Protein AF-A0A4U6JPJ3-F1 (afdb_monomer_lite)

Secondary structure (DSSP, 8-state):
-B-SS-TTTT--S--STT---HHHHHHHHHHHT--S-EEEES-SSTHHHHHSTTEEEE-HHHHHTT-TTTTT-

Sequence (73 aa):
LDLPWLPWARQDRHMVSGDSFALKVFASQLNTLKFDKVNVLDPHSDAAAAAIDNFVAIPQEVCLMQSASLSRL

Structure (mmCIF, N/CA/C/O backbone):
data_AF-A0A4U6JPJ3-F1
#
_entry.id   AF-A0A4U6JPJ3-F1
#
loop_
_atom_site.group_PDB
_atom_site.id
_atom_site.type_symbol
_atom_site.label_atom_id
_atom_site.label_alt_id
_atom_site.label_comp_id
_atom_site.label_asym_id
_atom_site.label_entity_id
_atom_site.label_seq_id
_atom_site.pdbx_PDB_ins_code
_atom_site.Cartn_x
_atom_site.Cartn_y
_atom_site.Cartn_z
_atom_site.occupancy
_atom_site.B_iso_or_equiv
_atom_site.auth_seq_id
_atom_site.auth_comp_id
_atom_site.auth_asym_id
_atom_site.auth_atom_id
_atom_site.pdbx_PDB_model_num
ATOM 1 N N . LEU A 1 1 ? -9.475 -8.051 -3.234 1.00 98.06 1 LEU A N 1
ATOM 2 C CA . LEU A 1 1 ? -9.371 -6.859 -4.094 1.00 98.06 1 LEU A CA 1
ATOM 3 C C . LEU A 1 1 ? -8.004 -6.864 -4.745 1.00 98.06 1 LEU A C 1
ATOM 5 O O . LEU A 1 1 ? -7.012 -6.892 -4.027 1.00 98.06 1 LEU A O 1
ATOM 9 N N . ASP A 1 2 ? -7.970 -6.808 -6.071 1.00 98.06 2 ASP A N 1
ATOM 10 C CA . ASP A 1 2 ? -6.737 -6.556 -6.811 1.00 98.06 2 ASP A CA 1
ATOM 11 C C . ASP A 1 2 ? -6.668 -5.063 -7.117 1.00 98.06 2 ASP A C 1
ATOM 13 O O . ASP A 1 2 ? -7.543 -4.516 -7.790 1.00 98.06 2 ASP A O 1
ATOM 17 N N . LEU A 1 3 ? -5.658 -4.394 -6.564 1.00 97.44 3 LEU A N 1
ATOM 18 C CA . LEU A 1 3 ? -5.451 -2.956 -6.678 1.00 97.44 3 LEU A CA 1
ATOM 19 C C . LEU A 1 3 ? -4.033 -2.713 -7.216 1.00 97.44 3 LEU A C 1
ATOM 21 O O . LEU A 1 3 ? -3.122 -2.422 -6.442 1.00 97.44 3 LEU A O 1
ATOM 25 N N . PRO A 1 4 ? -3.817 -2.845 -8.543 1.00 95.94 4 PRO A N 1
ATOM 26 C CA . PRO A 1 4 ? -2.474 -2.819 -9.122 1.00 95.94 4 PRO A CA 1
ATOM 27 C C . PRO A 1 4 ? -1.710 -1.517 -8.886 1.00 95.94 4 PRO A C 1
ATOM 29 O O . PRO A 1 4 ? -0.491 -1.490 -8.971 1.00 95.94 4 PRO A O 1
ATOM 32 N N . TRP A 1 5 ? -2.432 -0.439 -8.592 1.00 96.62 5 TRP A N 1
ATOM 33 C CA . TRP A 1 5 ? -1.873 0.846 -8.223 1.00 96.62 5 TRP A CA 1
ATOM 34 C C . TRP A 1 5 ? -2.610 1.373 -7.000 1.00 96.62 5 TRP A C 1
ATOM 36 O O . TRP A 1 5 ? -3.836 1.488 -7.025 1.00 96.62 5 TRP A O 1
ATOM 46 N N . LEU A 1 6 ? -1.871 1.691 -5.939 1.00 97.88 6 LEU A N 1
ATOM 47 C CA . LEU A 1 6 ? -2.435 2.152 -4.676 1.00 97.88 6 LEU A CA 1
ATOM 48 C C . LEU A 1 6 ? -2.624 3.680 -4.675 1.00 97.88 6 LEU A C 1
ATOM 50 O O . LEU A 1 6 ? -1.630 4.417 -4.689 1.00 97.88 6 LEU A O 1
ATOM 54 N N . PRO A 1 7 ? -3.871 4.184 -4.591 1.00 97.81 7 PRO A N 1
ATOM 55 C CA . PRO A 1 7 ? -4.118 5.608 -4.425 1.00 97.81 7 PRO A CA 1
ATOM 56 C C . PRO A 1 7 ? -3.440 6.158 -3.174 1.00 97.81 7 PRO A C 1
ATOM 58 O O . PRO A 1 7 ? -3.428 5.523 -2.121 1.00 97.81 7 PRO A O 1
ATOM 61 N N . TRP A 1 8 ? -2.894 7.369 -3.298 1.00 97.50 8 TRP A N 1
ATOM 62 C CA . TRP A 1 8 ? -2.273 8.115 -2.198 1.00 97.50 8 TRP A CA 1
ATOM 63 C C . TRP A 1 8 ? -1.036 7.465 -1.567 1.00 97.50 8 TRP A C 1
ATOM 65 O O . TRP A 1 8 ? -0.563 7.959 -0.549 1.00 97.50 8 TRP A O 1
ATOM 75 N N . ALA A 1 9 ? -0.444 6.439 -2.188 1.00 97.44 9 ALA A N 1
ATOM 76 C CA . ALA A 1 9 ? 0.697 5.701 -1.636 1.00 97.44 9 ALA A CA 1
ATOM 77 C C . ALA A 1 9 ? 1.903 6.575 -1.230 1.00 97.44 9 ALA A C 1
ATOM 79 O O . ALA A 1 9 ? 2.653 6.197 -0.343 1.00 97.44 9 ALA A O 1
ATOM 80 N N . ARG A 1 10 ? 2.093 7.748 -1.854 1.00 97.31 10 ARG A N 1
ATOM 81 C CA . ARG A 1 10 ? 3.191 8.692 -1.543 1.00 97.31 10 ARG A CA 1
ATOM 82 C C . ARG A 1 10 ? 2.838 9.738 -0.478 1.00 97.31 10 ARG A C 1
ATOM 84 O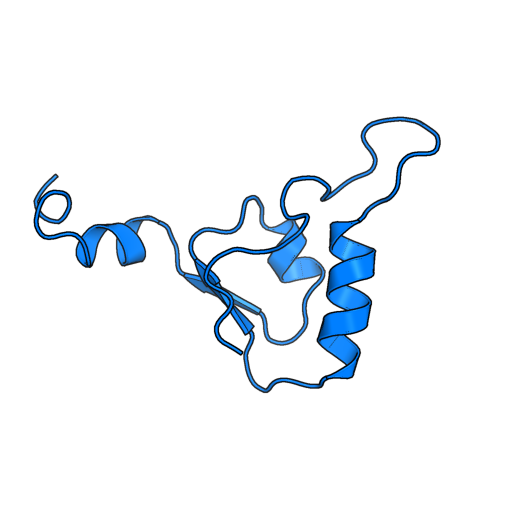 O . ARG A 1 10 ? 3.714 10.474 -0.038 1.00 97.31 10 ARG A O 1
ATOM 91 N N . GLN A 1 11 ? 1.568 9.832 -0.090 1.00 97.06 11 GLN A N 1
ATOM 92 C CA . GLN A 1 11 ? 1.086 10.665 1.017 1.00 97.06 11 GLN A CA 1
ATOM 93 C C . GLN A 1 11 ? 0.884 9.784 2.257 1.00 97.06 11 GLN A C 1
ATOM 95 O O . GLN A 1 11 ? -0.215 9.665 2.806 1.00 97.06 11 GLN A O 1
ATOM 100 N N . ASP A 1 12 ? 1.973 9.121 2.643 1.00 96.62 12 ASP A N 1
ATOM 101 C CA . ASP A 1 12 ? 2.064 8.086 3.675 1.00 96.62 12 ASP A CA 1
ATOM 102 C C . ASP A 1 12 ? 2.557 8.600 5.037 1.00 96.62 12 ASP A C 1
ATOM 104 O O . ASP A 1 12 ? 2.826 7.826 5.954 1.00 96.62 12 ASP A O 1
ATOM 108 N N . ARG A 1 13 ? 2.694 9.919 5.163 1.00 94.56 13 ARG A N 1
ATOM 109 C CA . ARG A 1 13 ? 3.105 10.634 6.371 1.00 94.56 13 ARG A CA 1
ATOM 110 C C . ARG A 1 13 ? 2.711 12.102 6.260 1.00 94.56 13 ARG A C 1
ATOM 112 O O . ARG A 1 13 ? 2.415 12.585 5.168 1.00 94.56 13 ARG A O 1
ATOM 119 N N . HIS A 1 14 ? 2.776 12.804 7.384 1.00 94.62 14 HIS A N 1
ATOM 120 C CA . HIS A 1 14 ? 2.720 14.261 7.405 1.00 94.62 14 HIS A CA 1
ATOM 121 C C . HIS A 1 14 ? 4.080 14.831 6.982 1.00 94.62 14 HIS A C 1
ATOM 123 O O . HIS A 1 14 ? 5.085 14.620 7.661 1.00 94.62 14 HIS A O 1
ATOM 129 N N . MET A 1 15 ? 4.124 15.512 5.843 1.00 93.62 15 MET A N 1
ATOM 130 C CA . MET A 1 15 ? 5.297 16.209 5.311 1.00 93.62 15 MET A CA 1
ATOM 131 C C . MET A 1 15 ? 5.395 17.633 5.853 1.00 93.62 15 MET A C 1
ATOM 133 O O . MET A 1 15 ? 6.496 18.128 6.086 1.00 93.62 15 MET A O 1
ATOM 137 N N . VAL A 1 16 ? 4.254 18.304 6.023 1.00 94.88 16 VAL A N 1
ATOM 138 C CA . VAL A 1 16 ? 4.163 19.691 6.494 1.00 94.88 16 VAL A CA 1
ATOM 139 C C . VAL A 1 16 ? 2.979 19.878 7.438 1.00 94.88 16 VAL A C 1
ATOM 141 O O . VAL A 1 16 ? 2.020 19.113 7.430 1.00 94.88 16 VAL A O 1
ATOM 144 N N . SER A 1 17 ? 3.024 20.931 8.255 1.00 94.94 17 SER A N 1
ATOM 145 C CA . SER A 1 17 ? 1.900 21.264 9.134 1.00 94.94 17 SER A CA 1
ATOM 146 C C . SER A 1 17 ? 0.629 21.526 8.322 1.00 94.94 17 SER A C 1
ATOM 148 O O . SER A 1 17 ? 0.645 22.306 7.370 1.00 94.94 17 SER A O 1
ATOM 150 N N . GLY A 1 18 ? -0.470 20.884 8.718 1.00 92.50 18 GLY A N 1
ATOM 151 C CA . GLY A 1 18 ? -1.779 21.034 8.082 1.00 92.50 18 GLY A CA 1
ATOM 152 C C . GLY A 1 18 ? -2.024 20.139 6.865 1.00 92.50 18 GLY A C 1
ATOM 153 O O . GLY A 1 18 ? -3.125 20.186 6.320 1.00 92.50 18 GLY A O 1
ATOM 154 N N . ASP A 1 19 ? -1.060 19.316 6.441 1.00 93.56 19 ASP A N 1
ATOM 155 C CA . ASP A 1 19 ? -1.333 18.308 5.420 1.00 93.56 19 ASP A CA 1
ATOM 156 C C . ASP A 1 19 ? -2.108 17.101 5.973 1.00 93.56 19 ASP A C 1
ATOM 158 O O . ASP A 1 19 ? -2.268 16.896 7.181 1.00 93.56 19 ASP A O 1
ATOM 162 N N . SER A 1 20 ? -2.623 16.290 5.054 1.00 92.06 20 SER A N 1
ATOM 163 C CA . SER A 1 20 ? -3.344 15.068 5.384 1.00 92.06 20 SER A CA 1
ATOM 164 C C . SER A 1 20 ? -2.470 13.841 5.156 1.00 92.06 20 SER A C 1
ATOM 166 O O . SER A 1 20 ? -1.867 13.701 4.091 1.00 92.06 20 SER A O 1
ATOM 168 N N . PHE A 1 21 ? -2.534 12.874 6.071 1.00 95.44 21 PHE A N 1
ATOM 169 C CA . PHE A 1 21 ? -2.075 11.509 5.818 1.00 95.44 21 PHE A CA 1
ATOM 170 C C . PHE A 1 21 ? -3.125 10.779 4.960 1.00 95.44 21 PHE A C 1
ATOM 172 O O . PHE A 1 21 ? -3.903 9.955 5.450 1.00 95.44 21 PHE A O 1
ATOM 179 N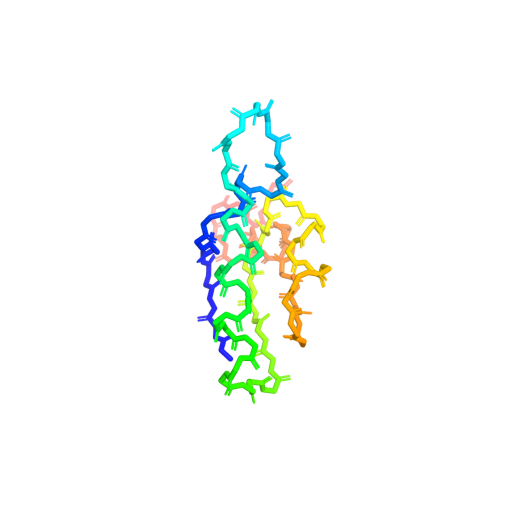 N . ALA A 1 22 ? -3.172 11.114 3.670 1.00 97.50 22 ALA A N 1
ATOM 180 C CA . ALA A 1 22 ? -4.217 10.663 2.754 1.00 97.50 22 ALA A CA 1
ATOM 181 C C . ALA A 1 22 ? -4.251 9.137 2.584 1.00 97.50 22 ALA A C 1
ATOM 183 O O . ALA A 1 22 ? -5.341 8.568 2.526 1.00 97.50 22 ALA A O 1
ATOM 184 N N . LEU A 1 23 ? -3.095 8.457 2.602 1.00 98.31 23 LEU A N 1
ATOM 185 C CA . LEU A 1 23 ? -3.052 6.991 2.558 1.00 98.31 23 LEU A CA 1
ATOM 186 C C . LEU A 1 23 ? -3.832 6.364 3.723 1.00 98.31 23 LEU A C 1
ATOM 188 O O . LEU A 1 23 ? -4.596 5.430 3.507 1.00 98.31 23 LEU A O 1
ATOM 192 N N . LYS A 1 24 ? -3.718 6.907 4.941 1.00 97.81 24 LYS A N 1
ATOM 193 C CA . LYS A 1 24 ? -4.458 6.411 6.111 1.00 97.81 24 LYS A CA 1
ATOM 194 C C . LYS A 1 24 ? -5.965 6.636 5.979 1.00 97.81 24 LYS A C 1
ATOM 196 O O . LYS A 1 24 ? -6.752 5.787 6.390 1.00 97.81 24 LYS A O 1
ATOM 201 N N . VAL A 1 25 ? -6.374 7.767 5.403 1.00 97.56 25 VAL A N 1
ATOM 202 C CA . VAL A 1 25 ? -7.792 8.072 5.144 1.00 97.56 25 VAL A CA 1
ATOM 203 C C . VAL A 1 25 ? -8.369 7.145 4.074 1.00 97.56 25 VAL A C 1
ATOM 205 O O . VAL A 1 25 ? -9.486 6.660 4.214 1.00 97.56 25 VAL A O 1
ATOM 208 N N . PHE A 1 26 ? -7.615 6.872 3.011 1.00 98.25 26 PHE A N 1
ATOM 209 C CA . PHE A 1 26 ? -8.028 5.922 1.984 1.00 98.25 26 PHE A CA 1
ATOM 210 C C . PHE A 1 26 ? -8.090 4.491 2.534 1.00 98.25 26 PHE A C 1
ATOM 212 O O . PHE A 1 26 ? -9.076 3.787 2.321 1.00 98.25 26 PHE A O 1
ATOM 219 N N . ALA A 1 27 ? -7.081 4.085 3.306 1.00 98.44 27 ALA A N 1
ATOM 220 C CA . ALA A 1 27 ? -7.035 2.776 3.941 1.00 98.44 27 ALA A CA 1
ATOM 221 C C . ALA A 1 27 ? -8.216 2.552 4.896 1.00 98.44 27 ALA A C 1
ATOM 223 O O . ALA A 1 27 ? -8.809 1.480 4.881 1.00 98.44 27 ALA A O 1
ATOM 224 N N . SER A 1 28 ? -8.632 3.566 5.666 1.00 98.44 28 SER A N 1
ATOM 225 C CA . SER A 1 28 ? -9.789 3.423 6.557 1.00 98.44 28 SER A CA 1
ATOM 226 C C . SER A 1 28 ? -11.078 3.140 5.786 1.00 98.44 28 SER A C 1
ATOM 228 O O . SER A 1 28 ? -11.831 2.255 6.187 1.00 98.44 28 SER A O 1
ATOM 230 N N . GLN A 1 29 ? -11.300 3.817 4.654 1.00 98.25 29 GLN A N 1
ATOM 231 C CA . GLN A 1 29 ? -12.428 3.540 3.760 1.00 98.25 29 GLN A CA 1
ATOM 232 C C . GLN A 1 29 ? -12.334 2.123 3.193 1.00 98.25 29 GLN A C 1
ATOM 234 O O . GLN A 1 29 ? -13.315 1.382 3.223 1.00 98.25 29 GLN A O 1
ATOM 239 N N . LEU A 1 30 ? -11.144 1.713 2.751 1.00 98.12 30 LEU A N 1
ATOM 240 C CA . LEU A 1 30 ? -10.906 0.382 2.203 1.00 98.12 30 LEU A CA 1
ATOM 241 C C . LEU A 1 30 ? -11.188 -0.731 3.227 1.00 98.12 30 LEU A C 1
ATOM 243 O O . LEU A 1 30 ? -11.871 -1.704 2.913 1.00 98.12 30 LEU A O 1
ATOM 247 N N . ASN A 1 31 ? -10.746 -0.551 4.471 1.00 98.69 31 ASN A N 1
ATOM 248 C CA . ASN A 1 31 ? -10.915 -1.518 5.558 1.00 98.69 31 ASN A CA 1
ATOM 249 C C . ASN A 1 31 ? -12.388 -1.683 5.984 1.00 98.69 31 ASN A C 1
ATOM 251 O O . ASN A 1 31 ? -12.749 -2.713 6.565 1.00 98.69 31 ASN A O 1
ATOM 255 N N . THR A 1 32 ? -13.268 -0.715 5.679 1.00 98.69 32 THR A N 1
ATOM 256 C CA . THR A 1 32 ? -14.724 -0.868 5.897 1.00 98.69 32 THR A CA 1
ATOM 257 C C . THR A 1 32 ? -15.356 -1.910 4.980 1.00 98.69 32 THR A C 1
ATOM 259 O O . THR A 1 32 ? -16.366 -2.506 5.343 1.00 98.69 32 THR A O 1
ATOM 262 N N . LEU A 1 33 ? -14.738 -2.173 3.825 1.00 98.44 33 LEU A N 1
ATOM 263 C CA . LEU A 1 33 ? -15.247 -3.097 2.813 1.00 98.44 33 LEU A CA 1
ATOM 264 C C . LEU A 1 33 ? -14.888 -4.561 3.103 1.00 98.44 33 LEU A C 1
ATOM 266 O O . LEU A 1 33 ? -15.400 -5.449 2.429 1.00 98.44 33 LEU A O 1
ATOM 270 N N . LYS A 1 34 ? -14.038 -4.816 4.111 1.00 98.38 34 LYS A N 1
ATOM 271 C CA . LYS A 1 34 ? -13.719 -6.157 4.639 1.00 98.38 34 LYS A CA 1
ATOM 272 C C . LYS A 1 34 ? -13.320 -7.175 3.566 1.00 98.38 34 LYS A C 1
ATOM 274 O O . LYS A 1 34 ? -13.791 -8.306 3.563 1.00 98.38 34 LYS A O 1
ATOM 279 N N . PHE A 1 35 ? -12.417 -6.781 2.671 1.00 98.62 35 PHE A N 1
ATOM 280 C CA . PHE A 1 35 ? -11.835 -7.713 1.708 1.00 98.62 35 PHE A CA 1
ATOM 281 C C . PHE A 1 35 ? -10.979 -8.782 2.400 1.00 98.62 35 PHE A C 1
ATOM 283 O O . PHE A 1 35 ? -10.199 -8.467 3.300 1.00 98.62 35 PHE A O 1
ATOM 290 N N . ASP A 1 36 ? -11.051 -10.023 1.911 1.00 98.62 36 ASP A N 1
ATOM 291 C CA . ASP A 1 36 ? -10.213 -11.130 2.402 1.00 98.62 36 ASP A CA 1
ATOM 292 C C . ASP A 1 36 ? -8.719 -10.892 2.156 1.00 98.62 36 ASP A C 1
ATOM 294 O O . ASP A 1 36 ? -7.880 -11.319 2.943 1.00 98.62 36 ASP A O 1
ATOM 298 N N . LYS A 1 37 ? -8.391 -10.226 1.041 1.00 98.56 37 LYS A N 1
ATOM 299 C CA . LYS A 1 37 ? -7.039 -9.797 0.658 1.00 98.56 37 LYS A CA 1
ATOM 300 C C . LYS A 1 37 ? -7.094 -8.509 -0.150 1.00 98.56 37 LYS A C 1
ATOM 302 O O . LYS A 1 37 ? -8.014 -8.325 -0.955 1.00 98.56 37 LYS A O 1
ATOM 307 N N . VAL A 1 38 ? -6.079 -7.668 0.000 1.00 98.69 38 VAL A N 1
ATOM 308 C CA . VAL A 1 38 ? -5.823 -6.503 -0.854 1.00 98.69 38 VAL A CA 1
ATOM 309 C C . VAL A 1 38 ? -4.445 -6.671 -1.488 1.00 98.69 38 VAL A C 1
ATOM 311 O O . VAL A 1 38 ? -3.435 -6.463 -0.823 1.00 98.69 38 VAL A O 1
ATOM 314 N N . ASN A 1 39 ? -4.402 -7.065 -2.760 1.00 98.62 39 ASN A N 1
ATOM 315 C CA . ASN A 1 39 ? -3.156 -7.285 -3.493 1.00 98.62 39 ASN A CA 1
ATOM 316 C C . ASN A 1 39 ? -2.730 -5.988 -4.194 1.00 98.62 39 ASN A C 1
ATOM 318 O O . ASN A 1 39 ? -3.500 -5.454 -4.996 1.00 98.62 39 ASN A O 1
ATOM 322 N N . VAL A 1 40 ? -1.521 -5.498 -3.917 1.00 98.50 40 VAL A N 1
ATOM 323 C CA . VAL A 1 40 ? -0.974 -4.265 -4.506 1.00 98.50 40 VAL A CA 1
ATOM 324 C C . VAL A 1 40 ? 0.387 -4.532 -5.122 1.00 98.50 40 VAL A C 1
ATOM 326 O O . VAL A 1 40 ? 1.246 -5.130 -4.479 1.00 98.50 40 VAL A O 1
ATOM 329 N N . LEU A 1 41 ? 0.589 -4.064 -6.355 1.00 97.94 41 LEU A N 1
ATOM 330 C CA . LEU A 1 41 ? 1.887 -4.138 -7.019 1.00 97.94 41 LEU A CA 1
ATOM 331 C C . LEU A 1 41 ? 2.786 -3.012 -6.511 1.00 97.94 41 LEU A C 1
ATOM 333 O O . LEU A 1 41 ? 2.399 -1.847 -6.571 1.00 97.94 41 LEU A O 1
ATOM 337 N N . ASP A 1 42 ? 3.965 -3.390 -6.030 1.00 97.06 42 ASP A N 1
ATOM 338 C CA . ASP A 1 42 ? 5.085 -2.520 -5.677 1.00 97.06 42 ASP A CA 1
ATOM 339 C C . ASP A 1 42 ? 4.667 -1.241 -4.917 1.00 97.06 42 ASP A C 1
ATOM 341 O O . ASP A 1 42 ? 4.770 -0.122 -5.432 1.00 97.06 42 ASP A O 1
ATOM 345 N N . PRO A 1 43 ? 4.093 -1.380 -3.703 1.00 97.06 43 PRO A N 1
ATOM 346 C CA . PRO A 1 43 ? 3.659 -0.224 -2.932 1.00 97.06 43 PRO A CA 1
ATOM 347 C C . PRO A 1 43 ? 4.840 0.692 -2.594 1.00 97.06 43 PRO A C 1
ATOM 349 O O . PRO A 1 43 ? 5.934 0.232 -2.291 1.00 97.06 43 PRO A O 1
ATOM 352 N N . HIS A 1 44 ? 4.591 2.007 -2.576 1.00 97.19 44 HIS A N 1
ATOM 353 C CA . HIS A 1 44 ? 5.631 3.024 -2.364 1.00 97.19 44 HIS A CA 1
ATOM 354 C C . HIS A 1 44 ? 6.483 2.812 -1.100 1.00 97.19 44 HIS A C 1
ATOM 356 O O . HIS A 1 44 ? 7.666 3.150 -1.098 1.00 97.19 44 HIS A O 1
ATOM 362 N N . SER A 1 45 ? 5.865 2.327 -0.023 1.00 96.25 45 SER A N 1
ATOM 363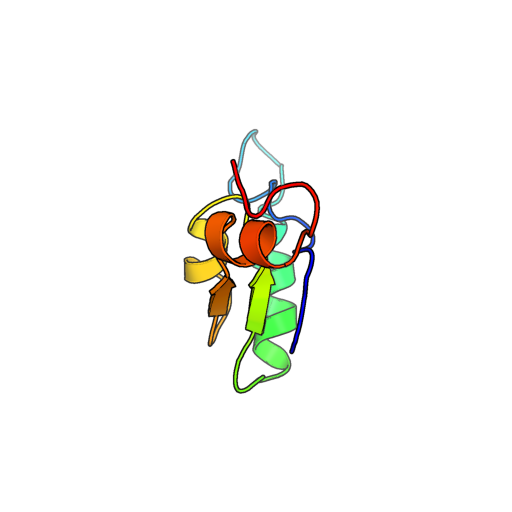 C CA . SER A 1 45 ? 6.501 2.094 1.271 1.00 96.25 45 SER A CA 1
ATOM 364 C C . SER A 1 45 ? 5.700 1.083 2.100 1.00 96.25 45 SER A C 1
ATOM 366 O O . SER A 1 45 ? 4.519 0.825 1.833 1.00 96.25 45 SER A O 1
ATOM 368 N N . ASP A 1 46 ? 6.313 0.578 3.172 1.00 96.38 46 ASP A N 1
ATOM 369 C CA . ASP A 1 46 ? 5.676 -0.337 4.132 1.00 96.38 46 ASP A CA 1
ATOM 370 C C . ASP A 1 46 ? 4.504 0.296 4.903 1.00 96.38 46 ASP A C 1
ATOM 372 O O . ASP A 1 46 ? 3.712 -0.405 5.538 1.00 96.38 46 ASP A O 1
ATOM 376 N N . ALA A 1 47 ? 4.331 1.621 4.825 1.00 97.44 47 ALA A N 1
ATOM 377 C CA . ALA A 1 47 ? 3.207 2.315 5.448 1.00 97.44 47 ALA A CA 1
ATOM 378 C C . ALA A 1 47 ? 1.849 1.823 4.917 1.00 97.44 47 ALA A C 1
ATOM 380 O O . ALA A 1 47 ? 0.859 1.844 5.649 1.00 97.44 47 ALA A O 1
ATOM 381 N N . ALA A 1 48 ? 1.796 1.340 3.670 1.00 97.94 48 ALA A N 1
ATOM 382 C CA . ALA A 1 48 ? 0.595 0.730 3.104 1.00 97.94 48 ALA A CA 1
ATOM 383 C C . ALA A 1 48 ? 0.201 -0.555 3.847 1.00 97.94 48 ALA A C 1
ATOM 385 O O . ALA A 1 48 ? -0.959 -0.707 4.229 1.00 97.94 48 ALA A O 1
ATOM 386 N N . ALA A 1 49 ? 1.175 -1.429 4.119 1.00 97.75 49 ALA A N 1
ATOM 387 C CA . ALA A 1 49 ? 0.962 -2.670 4.860 1.00 97.75 49 ALA A CA 1
ATOM 388 C C . ALA A 1 49 ? 0.551 -2.413 6.317 1.00 97.75 49 ALA A C 1
ATOM 390 O O . ALA A 1 49 ? -0.206 -3.189 6.892 1.00 97.75 49 ALA A O 1
ATOM 391 N N . ALA A 1 50 ? 1.011 -1.305 6.906 1.00 97.81 50 ALA A N 1
ATOM 392 C CA . ALA A 1 50 ? 0.608 -0.896 8.248 1.00 97.81 50 ALA A CA 1
ATOM 393 C C . ALA A 1 50 ? -0.802 -0.272 8.309 1.00 97.81 50 ALA A C 1
ATOM 395 O O . ALA A 1 50 ? -1.423 -0.275 9.371 1.00 97.81 50 ALA A O 1
ATOM 396 N N . ALA A 1 51 ? -1.295 0.307 7.209 1.00 98.00 51 ALA A N 1
ATOM 397 C CA . ALA A 1 51 ? -2.568 1.028 7.178 1.00 98.00 51 ALA A CA 1
ATOM 398 C C . ALA A 1 51 ? -3.751 0.177 6.683 1.00 98.00 51 ALA A C 1
ATOM 400 O O . ALA A 1 51 ? -4.886 0.423 7.097 1.00 98.00 51 ALA A O 1
ATOM 401 N N . ILE A 1 52 ? -3.509 -0.783 5.785 1.00 98.69 52 ILE A N 1
ATOM 402 C CA . ILE A 1 52 ? -4.548 -1.549 5.082 1.00 98.69 52 ILE A CA 1
ATOM 403 C C . ILE A 1 52 ? -4.672 -2.960 5.670 1.00 98.69 52 ILE A C 1
ATOM 405 O O . ILE A 1 52 ? -3.686 -3.684 5.792 1.00 98.69 52 ILE A O 1
ATOM 409 N N . ASP A 1 53 ? -5.901 -3.375 5.979 1.00 98.75 53 ASP A N 1
ATOM 410 C CA . ASP A 1 53 ? -6.196 -4.720 6.477 1.00 98.75 53 ASP A CA 1
ATOM 411 C C . ASP A 1 53 ? -5.993 -5.768 5.366 1.00 98.75 53 ASP A C 1
ATOM 413 O O . ASP A 1 53 ? -6.353 -5.549 4.206 1.00 98.75 53 ASP A O 1
ATOM 417 N N . ASN A 1 54 ? -5.462 -6.942 5.728 1.00 98.56 54 ASN A N 1
ATOM 418 C CA . ASN A 1 54 ? -5.231 -8.071 4.811 1.00 98.56 54 ASN A CA 1
ATOM 419 C C . ASN A 1 54 ? -4.400 -7.705 3.563 1.00 98.56 54 ASN A C 1
ATOM 421 O O . ASN A 1 54 ? -4.633 -8.214 2.460 1.00 98.56 54 ASN A O 1
ATOM 425 N N . PHE A 1 55 ? -3.441 -6.795 3.732 1.00 98.62 55 PHE A N 1
ATOM 426 C CA . PHE A 1 55 ? -2.597 -6.296 2.656 1.00 98.62 55 PHE A CA 1
ATOM 427 C C . PHE A 1 55 ? -1.572 -7.333 2.181 1.00 98.62 55 PHE A C 1
ATOM 429 O O . PHE A 1 55 ? -0.907 -7.990 2.981 1.00 98.62 55 PHE A O 1
ATOM 436 N N . VAL A 1 56 ? -1.413 -7.442 0.865 1.00 98.50 56 VAL A N 1
ATOM 437 C CA . VAL A 1 56 ? -0.416 -8.285 0.204 1.00 98.50 56 VAL A CA 1
ATOM 438 C C . VAL A 1 56 ? 0.368 -7.415 -0.773 1.00 98.50 56 VAL A C 1
ATOM 440 O O . VAL A 1 56 ? -0.146 -7.021 -1.822 1.00 98.50 56 VAL A O 1
ATOM 443 N N . ALA A 1 57 ? 1.622 -7.126 -0.429 1.00 98.00 57 ALA A N 1
ATOM 444 C CA . ALA A 1 57 ? 2.561 -6.492 -1.345 1.00 98.00 57 ALA A CA 1
ATOM 445 C C . ALA A 1 57 ? 3.057 -7.523 -2.365 1.00 98.00 57 ALA A C 1
ATOM 447 O O . ALA A 1 57 ? 3.589 -8.569 -1.991 1.00 98.00 57 ALA A O 1
ATOM 448 N N . ILE A 1 58 ? 2.899 -7.222 -3.649 1.00 97.88 58 ILE A N 1
ATOM 449 C CA . ILE A 1 58 ? 3.525 -7.959 -4.743 1.00 97.88 58 ILE A CA 1
ATOM 450 C C . ILE A 1 58 ? 4.769 -7.161 -5.136 1.00 97.88 58 ILE A C 1
ATOM 452 O O . ILE A 1 58 ? 4.625 -6.063 -5.672 1.00 97.88 58 ILE A O 1
ATOM 456 N N . PRO A 1 59 ? 5.977 -7.656 -4.839 1.00 96.25 59 PRO A N 1
ATOM 457 C CA . PRO A 1 59 ? 7.188 -6.865 -4.990 1.00 96.25 59 PRO A CA 1
ATOM 458 C C . PRO A 1 59 ? 7.570 -6.695 -6.466 1.00 96.25 59 PRO A C 1
ATOM 460 O O . PRO A 1 59 ? 7.155 -7.480 -7.330 1.00 96.25 59 PRO A O 1
ATOM 463 N N . GLN A 1 60 ? 8.362 -5.660 -6.762 1.00 94.75 60 GLN A N 1
ATOM 464 C CA . GLN A 1 60 ? 8.716 -5.280 -8.131 1.00 94.75 60 GLN A CA 1
ATOM 465 C C . GLN A 1 60 ? 9.321 -6.440 -8.933 1.00 94.75 60 GLN A C 1
ATOM 467 O O . GLN A 1 60 ? 8.990 -6.599 -10.106 1.00 94.75 60 GLN A O 1
ATOM 472 N N . GLU A 1 61 ? 10.162 -7.283 -8.328 1.00 94.31 61 GLU A N 1
ATOM 473 C CA . GLU A 1 61 ? 10.768 -8.431 -9.008 1.00 94.31 61 GLU A CA 1
ATOM 474 C C . GLU A 1 61 ? 9.720 -9.408 -9.557 1.00 94.31 61 GLU A C 1
ATOM 476 O O . GLU A 1 61 ? 9.851 -9.883 -10.684 1.00 94.31 61 GLU A O 1
ATOM 481 N N . VAL A 1 62 ? 8.624 -9.642 -8.828 1.00 94.31 62 VAL A N 1
ATOM 482 C CA . VAL A 1 62 ? 7.530 -10.511 -9.289 1.00 94.31 62 VAL A CA 1
ATOM 483 C C . VAL A 1 62 ? 6.798 -9.865 -10.466 1.00 94.31 62 VAL A C 1
ATOM 485 O O . VAL A 1 62 ? 6.454 -10.552 -11.431 1.00 94.31 62 VAL A O 1
ATOM 488 N N . CYS A 1 63 ? 6.603 -8.545 -10.425 1.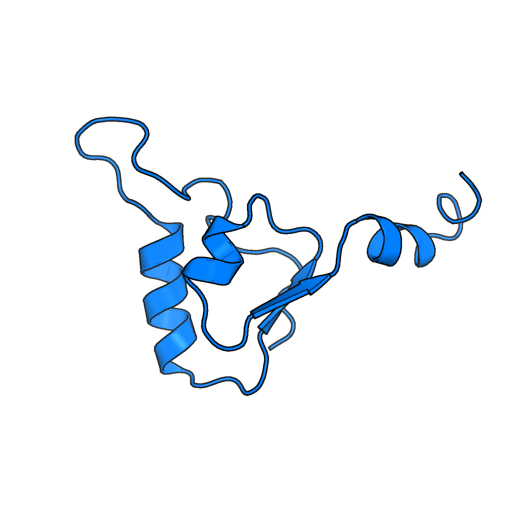00 92.38 63 CYS A N 1
ATOM 489 C CA . CYS A 1 63 ? 6.010 -7.784 -11.525 1.00 92.38 63 CYS A CA 1
ATOM 490 C C . CYS A 1 63 ? 6.887 -7.834 -12.787 1.00 92.38 63 CYS A C 1
ATOM 492 O O . CYS A 1 63 ? 6.374 -8.028 -13.890 1.00 92.38 63 CYS A O 1
ATOM 494 N N . LEU A 1 64 ? 8.209 -7.699 -12.638 1.00 93.56 64 LEU A N 1
ATOM 495 C CA . LEU A 1 64 ? 9.166 -7.708 -13.750 1.00 93.56 64 LEU A CA 1
ATOM 496 C C . LEU A 1 64 ? 9.188 -9.046 -14.491 1.00 93.56 64 LEU A C 1
ATOM 498 O O . LEU A 1 64 ? 9.260 -9.054 -15.721 1.00 93.56 64 LEU A O 1
ATOM 502 N N . MET A 1 65 ? 9.041 -10.163 -13.773 1.00 93.81 65 MET A N 1
ATOM 503 C CA . MET A 1 65 ? 8.973 -11.496 -14.382 1.00 93.81 65 MET A CA 1
ATOM 504 C C . MET A 1 65 ? 7.791 -11.668 -15.349 1.00 93.81 65 MET A C 1
ATOM 506 O O . MET A 1 65 ? 7.844 -12.533 -16.220 1.00 93.81 65 MET A O 1
ATOM 510 N N . GLN A 1 66 ? 6.748 -10.835 -15.247 1.00 90.56 66 GLN A N 1
ATOM 511 C CA . GLN A 1 66 ? 5.615 -10.842 -16.182 1.00 90.56 66 GLN A CA 1
ATOM 512 C C . GLN A 1 66 ? 5.914 -10.105 -17.499 1.00 90.56 66 GLN A C 1
ATOM 514 O O . GLN A 1 66 ? 5.171 -10.241 -18.470 1.00 90.56 66 GLN A O 1
ATOM 519 N N . SER A 1 67 ? 6.997 -9.326 -17.567 1.00 91.94 67 SER A N 1
ATOM 520 C CA . SER A 1 67 ? 7.399 -8.619 -18.781 1.00 91.94 67 SER A CA 1
ATOM 521 C C . SER A 1 67 ? 8.332 -9.476 -19.638 1.00 91.94 67 SER A C 1
ATOM 523 O O . SER A 1 67 ? 9.439 -9.832 -19.231 1.00 91.94 67 SER A O 1
ATOM 525 N N . ALA A 1 68 ? 7.933 -9.754 -20.882 1.00 91.88 68 ALA A N 1
ATOM 526 C CA . ALA A 1 68 ? 8.757 -10.511 -21.829 1.00 91.88 68 ALA A CA 1
ATOM 527 C C . ALA A 1 68 ? 10.107 -9.833 -22.135 1.00 91.88 68 ALA A C 1
ATOM 529 O O . ALA A 1 68 ? 11.077 -10.519 -22.453 1.00 91.88 68 ALA A O 1
ATOM 530 N N . SER A 1 69 ? 10.176 -8.502 -22.033 1.00 93.50 69 SER A N 1
ATOM 531 C CA . SER A 1 69 ? 11.405 -7.741 -22.271 1.00 93.50 69 SER A CA 1
ATOM 532 C C . SER A 1 69 ? 12.287 -7.603 -21.031 1.00 93.50 69 SER A C 1
ATOM 534 O O . SER A 1 69 ? 13.499 -7.486 -21.184 1.00 93.50 69 SER A O 1
ATOM 536 N N . LEU A 1 70 ? 11.709 -7.621 -19.824 1.00 89.94 70 LEU A N 1
ATOM 537 C CA . LEU A 1 70 ? 12.444 -7.370 -18.575 1.00 89.94 70 LEU A CA 1
ATOM 538 C C . LEU A 1 70 ? 12.748 -8.643 -17.772 1.00 89.94 70 LEU A C 1
ATOM 540 O O . LEU A 1 70 ? 13.658 -8.625 -16.961 1.00 89.94 70 LEU A O 1
ATOM 544 N N . SER A 1 71 ? 12.066 -9.762 -18.035 1.00 85.88 71 SER A N 1
ATOM 545 C CA . SER A 1 71 ? 12.246 -11.050 -17.328 1.00 85.88 71 SER A CA 1
ATOM 546 C C . SER A 1 71 ? 13.619 -11.721 -17.501 1.00 85.88 71 SER A C 1
ATOM 548 O O . SER A 1 71 ? 13.850 -12.794 -16.948 1.00 85.88 71 SER A O 1
ATOM 550 N N . ARG A 1 72 ? 14.517 -11.136 -18.303 1.00 80.38 72 ARG A N 1
ATOM 551 C CA . ARG A 1 72 ? 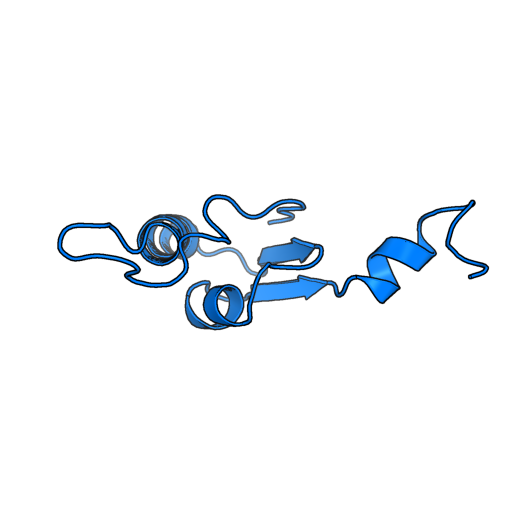15.871 -11.650 -18.583 1.00 80.38 72 ARG A CA 1
ATOM 552 C C . ARG A 1 72 ? 16.988 -10.719 -18.099 1.00 80.38 72 ARG A C 1
ATOM 554 O O . ARG A 1 72 ? 18.150 -11.018 -18.371 1.00 80.38 72 ARG A O 1
ATOM 561 N N . LEU A 1 73 ? 16.628 -9.589 -17.488 1.0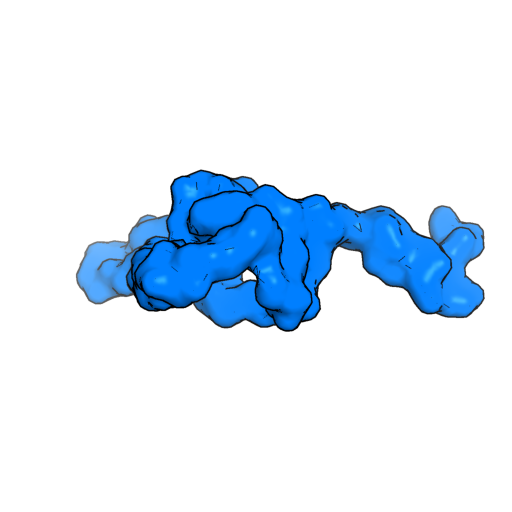0 69.56 73 LEU A N 1
ATOM 562 C CA . LEU A 1 73 ? 17.557 -8.661 -16.838 1.00 69.56 73 LEU A CA 1
ATOM 563 C C . LEU A 1 73 ? 17.812 -9.124 -15.403 1.00 69.56 73 LEU A C 1
ATOM 565 O O . LEU A 1 73 ? 18.979 -9.006 -14.974 1.00 69.56 73 LEU A O 1
#

Radius of gyration: 13.97 Å; chains: 1; bounding box: 33×33×31 Å

Foldseek 3Di:
DEDAAQPLLVLLDDPDPPDDSVLLVVQVVQVVVVDCAYEYEDRPDCSNVVRHPRYDYDYPLNVQCVDPVRVVD

pLDDT: mean 95.83, std 4.42, range [69.56, 98.75]